Protein AF-A0A938MRP8-F1 (afdb_monomer_lite)

Radius of gyration: 27.87 Å; chains: 1; bounding box: 45×61×66 Å

Structure (mmCIF, N/CA/C/O backbone):
data_AF-A0A938MRP8-F1
#
_entry.id   AF-A0A938MRP8-F1
#
loop_
_atom_site.group_PDB
_atom_site.id
_atom_site.type_symbol
_atom_site.label_atom_id
_atom_site.label_alt_id
_atom_site.label_comp_id
_atom_site.label_asym_id
_atom_site.label_entity_id
_atom_site.label_seq_id
_atom_site.pdbx_PDB_ins_code
_atom_site.Cartn_x
_atom_site.Cartn_y
_atom_site.Cartn_z
_atom_site.occupancy
_atom_site.B_iso_or_equiv
_atom_site.auth_seq_id
_atom_site.auth_comp_id
_atom_site.auth_asym_id
_atom_site.auth_atom_id
_atom_site.pdbx_PDB_model_num
ATOM 1 N N . MET A 1 1 ? -21.779 2.785 -9.395 1.00 51.94 1 MET A N 1
ATOM 2 C CA . MET A 1 1 ? -22.325 1.717 -8.529 1.00 51.94 1 MET A CA 1
ATOM 3 C C . MET A 1 1 ? -21.287 1.426 -7.461 1.00 51.94 1 MET A C 1
ATOM 5 O O . MET A 1 1 ? -20.182 1.052 -7.832 1.00 51.94 1 MET A O 1
ATOM 9 N N . ALA A 1 2 ? -21.584 1.659 -6.183 1.00 65.62 2 ALA A N 1
ATOM 10 C CA . ALA A 1 2 ? -20.700 1.233 -5.099 1.00 65.62 2 ALA A CA 1
ATOM 11 C C . ALA A 1 2 ? -21.049 -0.217 -4.741 1.00 65.62 2 ALA A C 1
ATOM 13 O O . ALA A 1 2 ? -22.207 -0.513 -4.459 1.00 65.62 2 ALA A O 1
ATOM 14 N N . TRP A 1 3 ? -20.073 -1.119 -4.813 1.00 78.31 3 TRP A N 1
ATOM 15 C CA . TRP A 1 3 ? -20.212 -2.477 -4.291 1.00 78.31 3 TRP A CA 1
ATOM 16 C C . TRP A 1 3 ? -19.751 -2.484 -2.837 1.00 78.31 3 TRP A C 1
ATOM 18 O O . TRP A 1 3 ? -18.667 -1.989 -2.535 1.00 78.31 3 TRP A O 1
ATOM 28 N N . ASN A 1 4 ? -20.591 -3.011 -1.946 1.00 80.19 4 ASN A N 1
ATOM 29 C CA . ASN A 1 4 ? -20.263 -3.167 -0.535 1.00 80.19 4 ASN A CA 1
ATOM 30 C C . ASN A 1 4 ? -19.754 -4.592 -0.292 1.00 80.19 4 ASN A C 1
ATOM 32 O O . ASN A 1 4 ? -20.388 -5.552 -0.727 1.00 80.19 4 ASN A O 1
ATOM 36 N N . MET A 1 5 ? -18.624 -4.722 0.396 1.00 83.25 5 MET A N 1
ATOM 37 C CA . MET A 1 5 ? -17.996 -6.000 0.731 1.00 83.25 5 MET A CA 1
ATOM 38 C C . MET A 1 5 ? -17.682 -6.006 2.227 1.00 83.25 5 MET A C 1
ATOM 40 O O . MET A 1 5 ? -17.152 -5.024 2.744 1.00 83.25 5 MET A O 1
ATOM 44 N N . ALA A 1 6 ? -18.011 -7.100 2.913 1.00 87.44 6 ALA A N 1
ATOM 45 C CA . ALA A 1 6 ? -17.610 -7.324 4.298 1.00 87.44 6 ALA A CA 1
ATOM 46 C C . ALA A 1 6 ? -16.293 -8.111 4.327 1.00 87.44 6 ALA A C 1
ATOM 48 O O . ALA A 1 6 ? -16.115 -9.053 3.554 1.00 87.44 6 ALA A O 1
ATOM 49 N N . LEU A 1 7 ? -15.376 -7.696 5.196 1.00 87.25 7 LEU A N 1
ATOM 50 C C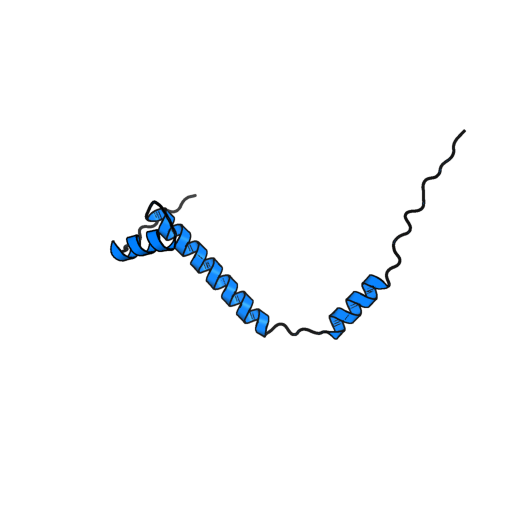A . LEU A 1 7 ? -14.087 -8.339 5.428 1.00 87.25 7 LEU A CA 1
ATOM 51 C C . LEU A 1 7 ? -13.940 -8.560 6.928 1.00 87.25 7 LEU A C 1
ATOM 53 O O . LEU A 1 7 ? -14.115 -7.615 7.700 1.00 87.25 7 LEU A O 1
ATOM 57 N N . ASP A 1 8 ? -13.578 -9.775 7.317 1.00 93.69 8 ASP A N 1
ATOM 58 C CA . ASP A 1 8 ? -13.261 -10.085 8.704 1.00 93.69 8 ASP A CA 1
ATOM 59 C C . ASP A 1 8 ? -11.788 -9.762 8.955 1.00 93.69 8 ASP A C 1
ATOM 61 O O . ASP A 1 8 ? -10.890 -10.419 8.429 1.00 93.69 8 ASP A O 1
ATOM 65 N N . LEU A 1 9 ? -11.552 -8.708 9.734 1.00 94.19 9 LEU A N 1
ATOM 66 C CA . LEU A 1 9 ? -10.233 -8.280 10.188 1.00 94.19 9 LEU A CA 1
ATOM 67 C C . LEU A 1 9 ? -10.263 -8.145 11.704 1.00 94.19 9 LEU A C 1
ATOM 69 O O . LEU A 1 9 ? -11.224 -7.634 12.284 1.00 94.19 9 LEU A O 1
ATOM 73 N N . THR A 1 10 ? -9.189 -8.577 12.347 1.00 97.56 10 THR A N 1
ATOM 74 C CA . THR A 1 10 ? -8.998 -8.392 13.781 1.00 97.56 10 THR A CA 1
ATOM 75 C C . THR A 1 10 ? -8.828 -6.909 14.120 1.00 97.56 10 THR A C 1
ATOM 77 O O . THR A 1 10 ? -8.398 -6.088 13.304 1.00 97.56 10 THR A O 1
ATOM 80 N N . GLU A 1 11 ? -9.116 -6.544 15.369 1.00 96.12 11 GLU A N 1
ATOM 81 C CA . GLU A 1 11 ? -8.905 -5.175 15.854 1.00 96.12 11 GLU A CA 1
ATOM 82 C C . GLU A 1 11 ? -7.431 -4.745 15.758 1.00 96.12 11 GLU A C 1
ATOM 84 O O . GLU A 1 11 ? -7.131 -3.579 15.480 1.00 96.12 11 GLU A O 1
ATOM 89 N N . GLN A 1 12 ? -6.509 -5.697 15.928 1.00 97.75 12 GLN A N 1
ATOM 90 C CA . GLN A 1 12 ? -5.078 -5.466 15.772 1.00 97.75 12 GLN A CA 1
ATOM 91 C C . GLN A 1 12 ? -4.725 -5.115 14.320 1.00 97.75 12 GLN A C 1
ATOM 93 O O . GLN A 1 12 ? -4.080 -4.092 14.093 1.00 97.75 12 GLN A O 1
ATOM 98 N N . GLU A 1 13 ? -5.206 -5.889 13.342 1.00 97.56 13 GLU A N 1
ATOM 99 C CA . GLU A 1 13 ? -4.988 -5.613 11.913 1.00 97.56 13 GLU A CA 1
ATOM 100 C C . GLU A 1 13 ? -5.577 -4.256 11.504 1.00 97.56 13 GLU A C 1
ATOM 102 O O . GLU A 1 13 ? -4.922 -3.466 10.823 1.00 97.56 13 GLU A O 1
ATOM 107 N N . LEU A 1 14 ? -6.788 -3.927 11.969 1.00 96.44 14 LEU A N 1
ATOM 108 C CA . LEU A 1 14 ? -7.419 -2.630 11.702 1.00 96.44 14 LEU A CA 1
ATOM 109 C C . LEU A 1 14 ? -6.655 -1.459 12.329 1.00 96.44 14 LEU A C 1
ATOM 111 O O . LEU A 1 14 ? -6.587 -0.365 11.761 1.00 96.44 14 LEU A O 1
ATOM 115 N N . THR A 1 15 ? -6.086 -1.661 13.513 1.00 97.31 15 THR A N 1
ATOM 116 C CA . THR A 1 15 ? -5.272 -0.649 14.191 1.00 97.31 15 THR A CA 1
ATOM 117 C C . THR A 1 15 ? -3.958 -0.425 13.459 1.00 97.31 15 THR A C 1
ATOM 119 O O . THR A 1 15 ? -3.604 0.723 13.187 1.00 97.31 15 THR A O 1
ATOM 122 N N . GLU A 1 16 ? -3.285 -1.498 13.053 1.00 97.56 16 GLU A N 1
ATOM 123 C CA . GLU A 1 16 ? -2.058 -1.413 12.266 1.00 97.56 16 GLU A CA 1
ATOM 124 C C . GLU A 1 16 ? -2.298 -0.737 10.908 1.00 97.56 16 GLU A C 1
ATOM 126 O O . GLU A 1 16 ? -1.545 0.160 10.518 1.00 97.56 16 GLU A O 1
ATOM 131 N N . LEU A 1 17 ? -3.383 -1.089 10.209 1.00 97.31 17 LEU A N 1
ATOM 132 C CA . LEU A 1 17 ? -3.760 -0.449 8.948 1.00 97.31 17 LEU A CA 1
ATOM 133 C C . LEU A 1 17 ? -3.997 1.053 9.122 1.00 97.31 17 LEU A C 1
ATOM 135 O O . LEU A 1 17 ? -3.482 1.842 8.327 1.00 97.31 17 LEU A O 1
ATOM 139 N N . ARG A 1 18 ? -4.729 1.479 10.159 1.00 97.56 18 ARG A N 1
ATOM 140 C CA . ARG A 1 18 ? -4.964 2.909 10.432 1.00 97.56 18 ARG A CA 1
ATOM 141 C C . ARG A 1 18 ? -3.666 3.662 10.704 1.00 97.56 18 ARG A C 1
ATOM 143 O O . A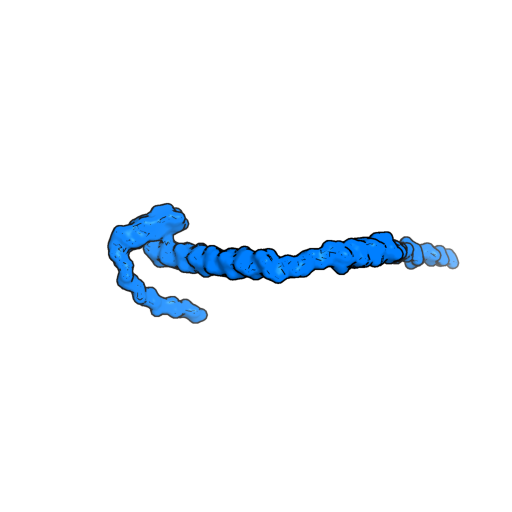RG A 1 18 ? -3.473 4.737 10.141 1.00 97.56 18 ARG A O 1
ATOM 150 N N . GLN A 1 19 ? -2.763 3.082 11.497 1.00 97.44 19 GLN A N 1
ATOM 151 C CA . GLN A 1 19 ? -1.457 3.676 11.794 1.00 97.44 19 GLN A CA 1
ATOM 152 C C . GLN A 1 19 ? -0.597 3.814 10.533 1.00 97.44 19 GLN A C 1
ATOM 154 O O . GLN A 1 19 ? -0.104 4.900 10.238 1.00 97.44 19 GLN A O 1
ATOM 159 N N . ARG A 1 20 ? -0.461 2.741 9.744 1.00 96.50 20 ARG A N 1
ATOM 160 C CA . ARG A 1 20 ? 0.379 2.731 8.533 1.00 96.50 20 ARG A CA 1
ATOM 161 C C . ARG A 1 20 ? -0.166 3.612 7.409 1.00 96.50 20 ARG A C 1
ATOM 163 O O . ARG A 1 20 ? 0.610 4.138 6.619 1.00 96.50 20 ARG A O 1
ATOM 170 N N . THR A 1 21 ? -1.486 3.767 7.316 1.00 96.81 21 THR A N 1
ATOM 171 C CA . THR A 1 21 ? -2.141 4.559 6.255 1.00 96.81 21 THR A CA 1
ATOM 172 C C . THR A 1 21 ? -2.527 5.974 6.684 1.00 96.81 21 THR A C 1
ATOM 174 O O . THR A 1 21 ? -3.053 6.738 5.864 1.00 96.81 21 THR A O 1
ATOM 177 N N . ASN A 1 22 ? -2.285 6.319 7.954 1.00 95.88 22 ASN A N 1
ATOM 178 C CA . ASN A 1 22 ? -2.699 7.569 8.585 1.00 95.88 22 ASN A CA 1
ATOM 179 C C . ASN A 1 22 ? -4.172 7.914 8.278 1.00 95.88 22 ASN A C 1
ATOM 181 O O . ASN A 1 22 ? -4.496 8.994 7.768 1.00 95.88 22 ASN A O 1
ATOM 185 N N . ALA A 1 23 ? -5.058 6.936 8.471 1.00 96.12 23 ALA A N 1
ATOM 186 C CA . ALA A 1 23 ? -6.487 7.051 8.196 1.00 96.12 23 ALA A CA 1
ATOM 187 C C . ALA A 1 23 ? -7.295 7.134 9.498 1.00 96.12 23 ALA A C 1
ATOM 189 O O . ALA A 1 23 ? -6.996 6.450 10.475 1.00 96.12 23 ALA A O 1
ATOM 190 N N . SER A 1 24 ? -8.345 7.957 9.487 1.00 93.69 24 SER A N 1
ATOM 191 C CA . SER A 1 24 ? -9.241 8.188 10.627 1.00 93.69 24 SER A CA 1
ATOM 192 C C . SER A 1 24 ? -10.179 7.017 10.922 1.00 93.69 24 SER A C 1
ATOM 194 O O . SER A 1 24 ? -10.614 6.850 12.058 1.00 93.69 24 SER A O 1
ATOM 196 N N . ASP A 1 25 ? -10.499 6.208 9.913 1.00 94.94 25 ASP A N 1
ATOM 197 C CA . ASP A 1 25 ? -11.468 5.119 9.993 1.00 94.94 25 ASP A CA 1
ATOM 198 C C . ASP A 1 25 ? -10.964 3.851 9.286 1.00 94.94 25 ASP A C 1
ATOM 200 O O . ASP A 1 25 ? -10.068 3.890 8.437 1.00 94.94 25 ASP A O 1
ATOM 204 N N . SER A 1 26 ? -11.551 2.711 9.651 1.00 94.25 26 SER A N 1
ATOM 205 C CA . SER A 1 26 ? -11.154 1.390 9.158 1.00 94.25 26 SER A CA 1
ATOM 206 C C . SER A 1 26 ? -11.376 1.214 7.653 1.00 94.25 26 SER A C 1
ATOM 208 O O . SER A 1 26 ? -10.515 0.661 6.972 1.00 94.25 26 SER A O 1
ATOM 210 N N . ALA A 1 27 ? -12.494 1.702 7.107 1.00 93.00 27 ALA A N 1
ATOM 211 C CA . ALA A 1 27 ? -12.805 1.549 5.685 1.00 93.00 27 ALA A CA 1
ATOM 212 C C . ALA A 1 27 ? -11.841 2.370 4.814 1.00 93.00 27 ALA A C 1
ATOM 214 O O . ALA A 1 27 ?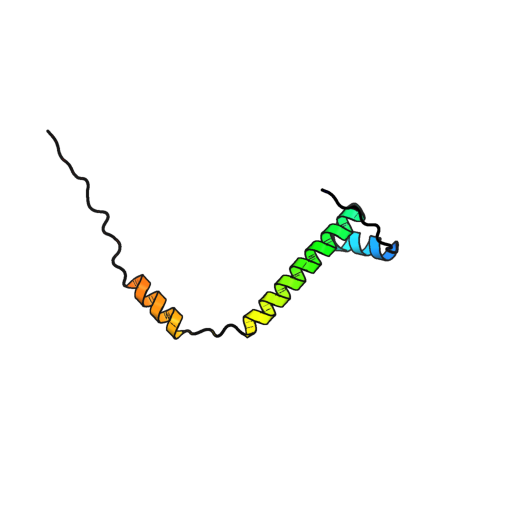 -11.334 1.887 3.794 1.00 93.00 27 ALA A O 1
ATOM 215 N N . GLY A 1 28 ? -11.532 3.592 5.249 1.00 94.38 28 GLY A N 1
ATOM 216 C CA . GLY A 1 28 ? -10.516 4.451 4.660 1.00 94.38 28 GLY A CA 1
ATOM 217 C C . GLY A 1 28 ? -9.124 3.827 4.728 1.00 94.38 28 GLY A C 1
ATOM 218 O O . GLY A 1 28 ? -8.406 3.844 3.725 1.00 94.38 28 GLY A O 1
ATOM 219 N N . ALA A 1 29 ? -8.763 3.222 5.863 1.00 96.50 29 ALA A N 1
ATOM 220 C CA . ALA A 1 29 ? -7.483 2.539 6.035 1.00 96.50 29 ALA A CA 1
ATOM 221 C C . ALA A 1 29 ? -7.325 1.358 5.065 1.00 96.50 29 ALA A C 1
ATOM 223 O O . ALA A 1 29 ? -6.346 1.296 4.320 1.00 96.50 29 ALA A O 1
ATOM 224 N N . VAL A 1 30 ? -8.325 0.471 5.001 1.00 95.38 30 VAL A N 1
ATOM 225 C CA . VAL A 1 30 ? -8.342 -0.678 4.079 1.00 95.38 30 VAL A CA 1
ATOM 226 C C . VAL A 1 30 ? -8.277 -0.206 2.625 1.00 95.38 30 VAL A C 1
ATOM 228 O O . VAL A 1 30 ? -7.461 -0.697 1.846 1.00 95.38 30 VAL A O 1
ATOM 231 N N . SER A 1 31 ? -9.072 0.805 2.264 1.00 94.44 31 SER A N 1
ATOM 232 C CA . SER A 1 31 ? -9.085 1.361 0.906 1.00 94.44 31 SER A CA 1
ATOM 233 C C . SER A 1 31 ? -7.727 1.937 0.494 1.00 94.44 31 SER A C 1
ATOM 235 O O . SER A 1 31 ? -7.291 1.742 -0.642 1.00 94.44 31 SER A O 1
ATOM 237 N N . ARG A 1 32 ? -7.042 2.655 1.396 1.00 96.81 32 ARG A N 1
ATOM 238 C CA . ARG A 1 32 ? -5.700 3.200 1.136 1.00 96.81 32 ARG A CA 1
ATOM 239 C C . ARG A 1 32 ? -4.663 2.091 1.002 1.00 96.81 32 ARG A C 1
ATOM 241 O O . ARG A 1 32 ? -3.913 2.096 0.031 1.00 96.81 32 ARG A O 1
ATOM 248 N N . ALA A 1 33 ? -4.662 1.125 1.919 1.00 96.44 33 ALA A N 1
ATOM 249 C CA . ALA A 1 33 ? -3.735 -0.002 1.877 1.00 96.44 33 ALA A CA 1
ATOM 250 C C . ALA A 1 33 ? -3.877 -0.816 0.581 1.00 96.44 33 ALA A C 1
ATOM 252 O O . ALA A 1 33 ? -2.877 -1.113 -0.068 1.00 96.44 33 ALA A O 1
ATOM 253 N N . ALA A 1 34 ? -5.110 -1.101 0.150 1.00 95.50 34 ALA A N 1
ATOM 254 C CA . ALA A 1 34 ? -5.369 -1.818 -1.097 1.00 95.50 34 ALA A CA 1
ATOM 255 C C . ALA A 1 34 ? -4.840 -1.062 -2.330 1.00 95.50 34 ALA A C 1
ATOM 257 O O . ALA A 1 34 ? -4.210 -1.657 -3.205 1.00 95.50 34 ALA A O 1
ATOM 258 N N . ARG A 1 35 ? -5.046 0.261 -2.398 1.00 96.44 35 ARG A N 1
ATOM 259 C CA . ARG A 1 35 ? -4.521 1.085 -3.501 1.00 96.44 35 ARG A CA 1
ATOM 260 C C . ARG A 1 35 ? -2.997 1.088 -3.535 1.00 96.44 35 ARG A C 1
ATOM 262 O O . ARG A 1 35 ? -2.423 0.947 -4.613 1.00 96.44 35 ARG A O 1
ATOM 269 N N . GLU A 1 36 ? -2.347 1.211 -2.381 1.00 97.19 36 GLU A N 1
ATOM 270 C CA . GLU A 1 36 ? -0.883 1.197 -2.318 1.00 97.19 36 GLU A CA 1
ATOM 271 C C . GLU A 1 36 ? -0.287 -0.180 -2.616 1.00 97.19 36 GLU A C 1
ATOM 273 O O . GLU A 1 36 ? 0.762 -0.277 -3.258 1.00 97.19 36 GLU A O 1
ATOM 278 N N . PHE A 1 37 ? -0.984 -1.257 -2.253 1.00 96.44 37 PHE A N 1
ATOM 279 C CA . PHE A 1 37 ? -0.618 -2.602 -2.682 1.00 96.44 37 PHE A CA 1
ATOM 280 C C . PHE A 1 37 ? -0.625 -2.716 -4.213 1.00 96.44 37 PHE A C 1
ATOM 282 O O . PHE A 1 37 ? 0.387 -3.097 -4.802 1.00 96.44 37 PHE A O 1
ATOM 289 N N . LEU A 1 38 ? -1.712 -2.296 -4.872 1.00 97.44 38 LEU A N 1
ATOM 290 C CA . LEU A 1 38 ? -1.811 -2.317 -6.338 1.00 97.44 38 LEU A CA 1
ATOM 291 C C . LEU A 1 38 ? -0.746 -1.438 -7.005 1.00 97.44 38 LEU A C 1
ATOM 293 O O . LEU A 1 38 ? -0.130 -1.850 -7.991 1.00 97.44 38 LEU A O 1
ATOM 297 N N . ARG A 1 39 ? -0.481 -0.247 -6.452 1.00 96.94 39 ARG A N 1
ATOM 298 C CA . ARG A 1 39 ? 0.602 0.629 -6.919 1.00 96.94 39 ARG A CA 1
ATOM 299 C C . ARG A 1 39 ? 1.953 -0.081 -6.844 1.00 96.94 39 ARG A C 1
ATOM 301 O O . ARG A 1 39 ? 2.721 -0.038 -7.803 1.00 96.94 39 ARG A O 1
ATOM 308 N N . THR A 1 40 ? 2.226 -0.753 -5.729 1.00 96.06 40 THR A N 1
ATOM 309 C CA . THR A 1 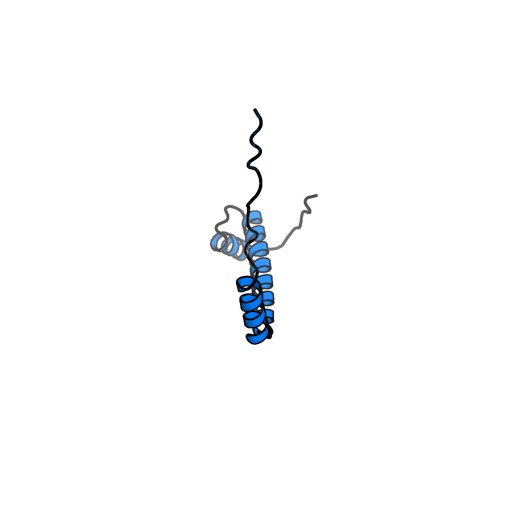40 ? 3.476 -1.487 -5.505 1.00 96.06 40 THR A CA 1
ATOM 310 C C . THR A 1 40 ? 3.619 -2.667 -6.464 1.00 96.06 40 THR A C 1
ATOM 312 O O . THR A 1 40 ? 4.697 -2.858 -7.025 1.00 96.06 40 THR A O 1
ATOM 315 N N . CYS A 1 41 ? 2.550 -3.432 -6.704 1.00 95.44 41 CYS A N 1
ATOM 316 C CA . CYS A 1 41 ? 2.539 -4.504 -7.703 1.00 95.44 41 CYS A CA 1
ATOM 317 C C . CYS A 1 41 ? 2.907 -3.975 -9.092 1.00 95.44 41 CYS A C 1
ATOM 319 O O . CYS A 1 41 ? 3.849 -4.474 -9.703 1.00 95.44 41 CYS A O 1
ATOM 321 N N . ARG A 1 42 ? 2.254 -2.893 -9.535 1.00 95.19 42 ARG A N 1
ATOM 322 C CA . ARG A 1 42 ? 2.539 -2.271 -10.833 1.00 95.19 42 ARG A CA 1
ATOM 323 C C . ARG A 1 42 ? 3.983 -1.784 -10.943 1.00 95.19 42 ARG A C 1
ATOM 325 O O . ARG A 1 42 ? 4.612 -1.951 -11.982 1.00 95.19 42 ARG A O 1
ATOM 332 N N . LEU A 1 43 ? 4.526 -1.186 -9.882 1.00 93.94 43 LEU A N 1
ATOM 333 C CA . LEU A 1 43 ? 5.928 -0.765 -9.864 1.00 93.94 43 LEU A CA 1
ATOM 334 C C . LEU A 1 43 ? 6.875 -1.960 -9.995 1.00 93.94 43 LEU A C 1
ATOM 336 O O . LEU A 1 43 ? 7.814 -1.894 -10.780 1.00 93.94 43 LEU A O 1
ATOM 340 N N . ARG A 1 44 ? 6.609 -3.067 -9.293 1.00 92.31 44 ARG A N 1
ATOM 341 C CA . ARG A 1 44 ? 7.415 -4.293 -9.405 1.00 92.31 44 ARG A CA 1
ATOM 342 C C . ARG A 1 44 ? 7.360 -4.893 -10.806 1.00 92.31 44 ARG A C 1
ATOM 344 O O . ARG A 1 44 ? 8.397 -5.301 -11.321 1.00 92.31 44 ARG A O 1
ATOM 351 N N . GLU A 1 45 ? 6.186 -4.913 -11.429 1.00 91.56 45 GLU A N 1
ATOM 352 C CA . GLU A 1 45 ? 6.024 -5.344 -12.821 1.00 91.56 45 GLU A CA 1
ATOM 353 C C . GLU A 1 45 ? 6.872 -4.479 -13.758 1.00 91.56 45 GLU A C 1
ATOM 355 O O . GLU A 1 45 ? 7.696 -5.014 -14.500 1.00 91.56 45 GLU A O 1
ATOM 360 N N . LEU A 1 46 ? 6.767 -3.150 -13.653 1.00 88.56 46 LEU A N 1
ATOM 361 C CA . LEU A 1 46 ? 7.574 -2.219 -14.447 1.00 88.56 46 LEU A CA 1
ATOM 362 C C . LEU A 1 46 ? 9.077 -2.420 -14.221 1.00 88.56 46 LEU A C 1
ATOM 364 O O . LEU A 1 46 ? 9.835 -2.502 -15.185 1.00 88.56 46 LEU A O 1
ATOM 368 N N . THR A 1 47 ? 9.519 -2.565 -12.970 1.00 86.44 47 THR A N 1
ATOM 369 C CA . THR A 1 47 ? 10.924 -2.850 -12.646 1.00 86.44 47 THR A CA 1
ATOM 370 C C . THR A 1 47 ? 11.388 -4.173 -13.258 1.00 86.44 47 THR A C 1
ATOM 372 O O . THR A 1 47 ? 12.486 -4.240 -13.805 1.00 86.44 47 THR A O 1
ATOM 375 N N . SER A 1 48 ? 10.551 -5.215 -13.235 1.00 85.44 48 SER A N 1
ATOM 376 C CA . SER A 1 48 ? 10.880 -6.510 -13.844 1.00 85.44 48 SER A CA 1
ATOM 377 C C . SER A 1 48 ? 11.014 -6.443 -15.371 1.00 85.44 48 SER A C 1
ATOM 379 O O . SER A 1 48 ? 11.776 -7.210 -15.959 1.00 85.44 48 SER A O 1
ATOM 381 N N . MET A 1 49 ? 10.297 -5.516 -16.014 1.00 81.31 49 MET A N 1
ATOM 382 C CA . MET A 1 49 ? 10.405 -5.251 -17.450 1.00 81.31 49 MET A CA 1
ATOM 383 C C . MET A 1 49 ? 11.612 -4.368 -17.779 1.00 81.31 49 MET A C 1
ATOM 385 O O . MET A 1 49 ? 12.230 -4.565 -18.819 1.00 81.31 49 MET A O 1
ATOM 389 N N . GLY A 1 50 ? 11.991 -3.447 -16.888 1.00 69.94 50 GLY A N 1
ATOM 390 C CA . GLY A 1 50 ? 13.156 -2.574 -17.066 1.00 69.94 50 GLY A CA 1
ATOM 391 C C . GLY A 1 50 ? 14.475 -3.337 -17.219 1.00 69.94 50 GLY A C 1
ATOM 392 O O . GLY A 1 50 ? 15.312 -2.943 -18.020 1.00 69.94 50 GLY A O 1
ATOM 393 N N . GLY A 1 51 ? 14.632 -4.484 -16.548 1.00 63.00 51 GLY A N 1
ATOM 394 C CA . GLY A 1 51 ? 15.786 -5.379 -16.739 1.00 63.00 51 GLY A CA 1
ATOM 395 C C . GLY A 1 51 ? 15.796 -6.156 -18.066 1.00 63.00 51 GLY A C 1
ATOM 396 O O . GLY A 1 51 ? 16.736 -6.902 -18.322 1.00 63.00 51 GLY A O 1
ATOM 397 N N . LYS A 1 52 ? 14.749 -6.017 -18.888 1.00 60.91 52 LYS A N 1
ATOM 398 C CA . LYS A 1 52 ? 14.599 -6.634 -20.216 1.00 60.91 52 LYS A CA 1
ATOM 399 C C . LYS A 1 52 ? 14.538 -5.599 -21.339 1.00 60.91 52 LYS A C 1
ATOM 401 O O . LYS A 1 52 ? 14.263 -5.972 -22.478 1.00 60.91 52 LYS A O 1
ATOM 406 N N . LEU A 1 53 ? 14.707 -4.314 -21.026 1.00 64.94 53 LEU A N 1
ATOM 407 C CA . LEU A 1 53 ? 14.737 -3.282 -22.050 1.00 64.94 53 LEU A CA 1
ATOM 408 C C . LEU A 1 53 ? 16.066 -3.421 -22.797 1.00 64.94 53 LEU A C 1
ATOM 410 O O . LEU A 1 53 ? 17.118 -3.102 -22.247 1.00 64.94 53 LEU A O 1
ATOM 414 N N . ASP A 1 54 ? 16.013 -3.945 -24.018 1.00 67.12 54 ASP A N 1
ATOM 415 C CA . ASP A 1 54 ? 17.167 -3.972 -24.911 1.00 67.12 54 ASP A CA 1
ATOM 416 C C . ASP A 1 54 ? 17.405 -2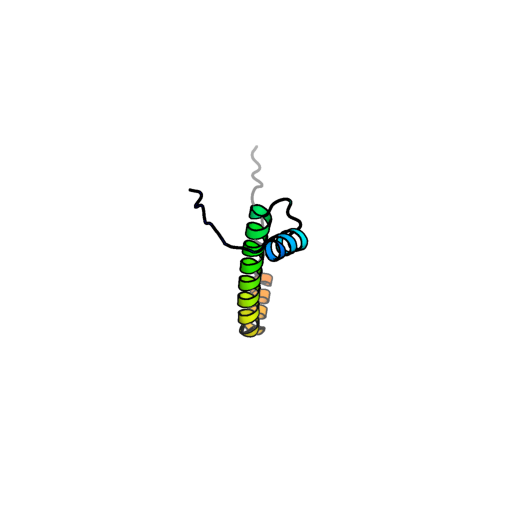.543 -25.405 1.00 67.12 54 ASP A C 1
ATOM 418 O O . ASP A 1 54 ? 16.736 -2.044 -26.314 1.00 67.12 54 ASP A O 1
ATOM 422 N N . TYR A 1 55 ? 18.248 -1.820 -24.670 1.00 71.75 55 TYR A N 1
ATOM 423 C CA . TYR A 1 55 ? 18.589 -0.446 -24.988 1.00 71.75 55 TYR A CA 1
ATOM 424 C C . TYR A 1 55 ? 19.592 -0.442 -26.140 1.00 71.75 55 TYR A C 1
ATOM 426 O O . TYR A 1 55 ? 20.789 -0.641 -25.940 1.00 71.75 55 TYR A O 1
ATOM 434 N N . ASP A 1 56 ? 19.092 -0.194 -27.347 1.00 81.56 56 ASP A N 1
ATOM 435 C CA . ASP A 1 56 ? 19.935 0.024 -28.517 1.00 81.56 56 ASP A CA 1
ATOM 436 C C . ASP A 1 56 ? 20.380 1.491 -28.579 1.00 81.56 56 ASP A C 1
ATOM 438 O O . ASP A 1 56 ? 19.667 2.376 -29.059 1.00 81.56 56 ASP A O 1
ATOM 442 N N . GLU A 1 57 ? 21.583 1.750 -28.072 1.00 80.75 57 GLU A N 1
ATOM 443 C CA . GLU A 1 57 ? 22.194 3.077 -28.086 1.00 80.75 57 GLU A CA 1
ATOM 444 C C . GLU A 1 57 ? 22.379 3.628 -29.512 1.00 80.75 57 GLU A C 1
ATOM 446 O O . GLU A 1 57 ? 22.277 4.839 -29.719 1.00 80.75 57 GLU A O 1
ATOM 451 N N . ASN A 1 58 ? 22.613 2.763 -30.506 1.00 82.38 58 ASN A N 1
ATOM 452 C CA . ASN A 1 58 ? 22.814 3.198 -31.886 1.00 82.38 58 ASN A CA 1
ATOM 453 C C . ASN A 1 58 ? 21.499 3.690 -32.496 1.00 82.38 58 ASN A C 1
ATOM 455 O O . ASN A 1 58 ? 21.481 4.762 -33.099 1.00 82.38 58 ASN A O 1
ATOM 459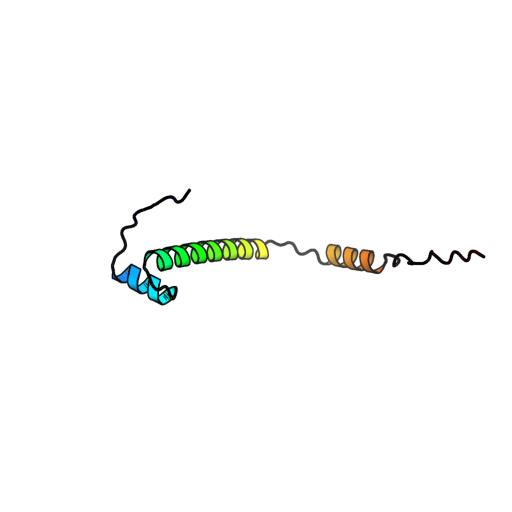 N N . ALA A 1 59 ? 20.394 2.977 -32.260 1.00 80.50 59 ALA A N 1
ATOM 460 C CA . ALA A 1 59 ? 19.068 3.393 -32.722 1.00 80.50 59 ALA A CA 1
ATOM 461 C C . ALA A 1 59 ? 18.633 4.749 -32.130 1.00 80.50 59 ALA A C 1
ATOM 463 O O . ALA A 1 59 ? 18.006 5.560 -32.816 1.00 80.50 59 ALA A O 1
ATOM 464 N N . TRP A 1 60 ? 18.984 5.027 -30.870 1.00 82.19 60 TRP A N 1
ATOM 465 C CA . TRP A 1 60 ? 18.731 6.333 -30.249 1.00 82.19 60 TRP A CA 1
ATOM 466 C C . TRP A 1 60 ? 19.627 7.435 -30.820 1.00 82.19 60 TRP A C 1
ATOM 468 O O . TRP A 1 60 ? 19.138 8.515 -31.144 1.00 82.19 60 TRP A O 1
ATOM 478 N N . ARG A 1 61 ? 20.916 7.154 -31.031 1.00 83.44 61 ARG A N 1
ATOM 479 C CA . ARG A 1 61 ? 21.862 8.126 -31.597 1.00 83.44 61 ARG A CA 1
ATOM 480 C C . ARG A 1 61 ? 21.522 8.501 -33.046 1.00 83.44 61 ARG A C 1
ATOM 482 O O . ARG A 1 61 ? 21.666 9.662 -33.432 1.00 83.44 61 ARG A O 1
ATOM 489 N N . GLU A 1 62 ? 21.040 7.550 -33.845 1.00 84.62 62 GLU A N 1
ATOM 490 C CA . GLU A 1 62 ? 20.549 7.804 -35.209 1.00 84.62 62 GLU A CA 1
ATOM 491 C C . GLU A 1 62 ? 19.307 8.707 -35.221 1.00 84.62 62 GLU A C 1
ATOM 493 O O . GLU A 1 62 ? 19.190 9.587 -36.083 1.00 84.62 62 GLU A O 1
ATOM 498 N N . ARG A 1 63 ? 18.404 8.536 -34.246 1.00 78.25 63 ARG A N 1
ATOM 499 C CA . ARG A 1 63 ? 17.230 9.403 -34.074 1.00 78.25 63 ARG A CA 1
ATOM 500 C C . ARG A 1 63 ? 17.611 10.822 -33.686 1.00 78.25 63 ARG A C 1
ATOM 502 O O . ARG A 1 63 ? 17.188 11.742 -34.378 1.00 78.25 63 ARG A O 1
ATOM 509 N N . ASP A 1 64 ? 18.464 10.991 -32.680 1.00 80.19 64 ASP A N 1
ATOM 510 C CA . ASP A 1 64 ? 18.937 12.317 -32.262 1.00 80.19 64 ASP A CA 1
ATOM 511 C C . ASP A 1 64 ? 19.611 13.055 -33.425 1.00 80.19 64 ASP A C 1
ATOM 513 O O . ASP A 1 64 ? 19.335 14.225 -33.685 1.00 80.19 64 ASP A O 1
ATOM 517 N N . THR A 1 65 ? 20.454 12.354 -34.189 1.00 82.00 65 THR A N 1
ATOM 518 C CA . THR A 1 65 ? 21.123 12.933 -35.363 1.00 82.00 65 THR A CA 1
ATOM 519 C C . THR A 1 65 ? 20.111 13.349 -36.429 1.00 82.00 65 THR A C 1
ATOM 521 O O . THR A 1 65 ? 20.248 14.416 -37.026 1.00 82.00 65 THR A O 1
ATOM 524 N N . SER A 1 66 ? 19.081 12.532 -36.660 1.00 78.31 66 SER A N 1
ATOM 525 C CA . SER A 1 66 ? 18.031 12.824 -37.639 1.00 78.31 66 SER A CA 1
ATOM 526 C C . SER A 1 66 ? 17.162 14.010 -37.226 1.00 78.31 66 SER A C 1
ATOM 528 O O . SER A 1 66 ? 16.825 14.816 -38.087 1.00 78.31 66 SER A O 1
ATOM 530 N N . GLU A 1 67 ? 16.827 14.148 -35.941 1.00 75.75 67 GLU A N 1
ATOM 531 C CA . GLU A 1 67 ? 16.049 15.275 -35.405 1.00 75.75 67 GLU A CA 1
ATOM 532 C C . GLU A 1 67 ? 16.843 16.587 -35.445 1.00 75.75 67 GLU A C 1
ATOM 534 O O . GLU A 1 67 ? 16.327 17.608 -35.894 1.00 75.75 67 GLU A O 1
ATOM 539 N N . LEU A 1 68 ? 18.125 16.551 -35.070 1.00 76.62 68 LEU A N 1
ATOM 540 C CA . LEU A 1 68 ? 19.023 17.711 -35.122 1.00 76.62 68 LEU A CA 1
ATOM 541 C C . LEU A 1 68 ? 19.375 18.144 -36.553 1.00 76.62 68 LEU A C 1
ATOM 543 O O . LEU A 1 68 ? 19.780 19.285 -36.769 1.00 76.62 68 LEU A O 1
ATOM 547 N N . SER A 1 69 ? 19.229 17.244 -37.526 1.00 75.81 69 SER A N 1
ATOM 548 C CA . SER A 1 69 ? 19.461 17.526 -38.947 1.00 75.81 69 SER A CA 1
ATOM 549 C C . SER A 1 69 ? 18.213 18.041 -39.668 1.00 75.81 69 SER A C 1
ATOM 551 O O . SER A 1 69 ? 18.299 18.378 -40.852 1.00 75.81 69 SER A O 1
ATOM 553 N N . GLN A 1 70 ? 17.051 18.099 -39.003 1.00 70.31 70 GLN A N 1
ATOM 554 C CA . GLN A 1 70 ? 15.859 18.664 -39.627 1.00 70.31 70 GLN A CA 1
ATOM 555 C C . GLN A 1 70 ? 16.009 20.185 -39.743 1.00 70.31 70 GLN A C 1
ATOM 557 O O . GLN A 1 70 ? 16.302 20.856 -38.750 1.00 70.31 70 GLN A O 1
ATOM 562 N N . PRO A 1 71 ? 15.808 20.762 -40.939 1.00 68.75 71 PRO A N 1
ATOM 563 C CA . PRO A 1 71 ? 15.799 22.206 -41.086 1.00 68.75 71 PRO A CA 1
ATOM 564 C C . PRO A 1 71 ? 14.642 22.779 -40.262 1.00 68.75 71 PRO A C 1
ATOM 566 O O . PRO A 1 71 ? 13.497 22.350 -40.408 1.00 68.75 71 PRO A O 1
ATOM 569 N N . VAL A 1 72 ? 14.942 23.755 -39.398 1.00 63.28 72 VAL A N 1
ATOM 570 C CA . VAL A 1 72 ? 13.912 24.537 -38.703 1.00 63.28 72 VAL A CA 1
ATOM 571 C C . VAL A 1 72 ? 13.024 25.150 -39.789 1.00 63.28 72 VAL A C 1
ATOM 573 O O . VAL A 1 72 ? 13.567 25.816 -40.675 1.00 63.28 72 VAL A O 1
ATOM 576 N N . PRO A 1 73 ? 11.700 24.914 -39.794 1.00 60.22 73 PRO A N 1
ATOM 577 C CA . PRO A 1 73 ? 10.840 25.513 -40.799 1.00 60.22 73 PRO A CA 1
ATOM 578 C C . PRO A 1 73 ? 10.951 27.031 -40.666 1.00 60.22 73 PRO A C 1
ATOM 580 O O . PRO A 1 73 ? 10.582 27.597 -39.637 1.00 60.22 73 PRO A O 1
ATOM 583 N N . SER A 1 74 ? 11.509 27.675 -41.691 1.00 56.44 74 SER A N 1
ATOM 584 C CA . SER A 1 74 ? 11.586 29.126 -41.785 1.00 56.44 74 SER A CA 1
ATOM 585 C C . SER A 1 74 ? 10.168 29.683 -41.717 1.00 56.44 74 SER A C 1
ATOM 587 O O . SER A 1 74 ? 9.395 29.558 -42.665 1.00 56.44 74 SER A O 1
ATOM 589 N N . THR A 1 75 ? 9.802 30.281 -40.587 1.00 59.97 75 THR A N 1
ATOM 590 C CA . THR A 1 75 ? 8.644 31.170 -40.503 1.00 59.97 75 THR A CA 1
ATOM 591 C C . THR A 1 75 ? 8.990 32.457 -41.239 1.00 59.97 75 THR A C 1
ATOM 593 O O . THR A 1 75 ? 9.381 33.444 -40.624 1.00 59.97 75 THR A O 1
ATOM 596 N N . GLU A 1 76 ? 8.879 32.434 -42.562 1.00 56.50 76 GLU A N 1
ATOM 597 C CA . GLU A 1 76 ? 8.921 33.629 -43.396 1.00 56.50 76 GLU A CA 1
ATOM 598 C C . GLU A 1 76 ? 7.711 33.618 -44.328 1.00 56.50 76 GLU A C 1
ATOM 600 O O . GLU A 1 76 ? 7.591 32.761 -45.202 1.00 56.50 76 GLU A O 1
ATOM 605 N N . GLY A 1 77 ? 6.808 34.579 -44.127 1.00 55.97 77 GLY A N 1
ATOM 606 C CA . GLY A 1 77 ? 5.751 34.870 -45.088 1.00 55.97 77 GLY A CA 1
ATOM 607 C C . GLY A 1 77 ? 4.502 35.492 -44.482 1.00 55.97 77 GLY A C 1
ATOM 608 O O . GLY A 1 77 ? 3.521 34.786 -44.307 1.00 55.97 77 GLY A O 1
ATOM 609 N N . GLU A 1 78 ? 4.533 36.801 -44.209 1.00 49.00 78 GLU A N 1
ATOM 610 C CA . GLU A 1 78 ? 3.439 37.722 -44.575 1.00 49.00 78 GLU A CA 1
ATOM 611 C C . GLU A 1 78 ? 3.886 39.180 -44.357 1.00 49.00 78 GLU A C 1
ATOM 613 O O . GLU A 1 78 ? 3.568 39.835 -43.368 1.00 49.00 78 GLU A O 1
ATOM 618 N N . GLU A 1 79 ? 4.660 39.699 -45.313 1.00 58.12 79 GLU A N 1
ATOM 619 C CA . GLU A 1 79 ? 4.679 41.132 -45.613 1.00 58.12 79 GLU A CA 1
ATOM 620 C C . GLU A 1 79 ? 3.868 41.324 -46.900 1.00 58.12 79 GLU A C 1
ATOM 622 O O . GLU A 1 79 ? 4.399 41.253 -48.007 1.00 58.12 79 GLU A O 1
ATOM 627 N N . THR A 1 80 ? 2.557 41.533 -46.772 1.00 51.19 80 THR A N 1
ATOM 628 C CA . THR A 1 80 ? 1.749 42.120 -47.849 1.00 51.19 80 THR A CA 1
ATOM 629 C C . THR A 1 80 ? 1.465 43.570 -47.508 1.00 51.19 80 THR A C 1
ATOM 631 O O . THR A 1 80 ? 0.549 43.916 -46.765 1.00 51.19 80 THR A O 1
ATOM 634 N N . ARG A 1 81 ? 2.334 44.405 -48.068 1.00 46.84 81 ARG A N 1
ATOM 635 C CA . ARG A 1 81 ? 2.144 45.821 -48.351 1.00 46.84 81 ARG A CA 1
ATOM 636 C C . ARG A 1 81 ? 0.934 45.972 -49.276 1.00 46.84 81 ARG A C 1
ATOM 638 O O . ARG A 1 81 ? 0.973 45.431 -50.373 1.00 46.84 81 ARG A O 1
ATOM 645 N N . ASP A 1 82 ? -0.076 46.726 -48.861 1.00 52.91 82 ASP A N 1
ATOM 646 C CA . ASP A 1 82 ? -1.096 47.241 -49.775 1.00 52.91 82 ASP A CA 1
ATOM 647 C C . ASP A 1 82 ? -1.335 48.722 -49.470 1.00 52.91 82 ASP A C 1
ATOM 649 O O . ASP A 1 82 ? -1.467 49.130 -48.311 1.00 52.91 82 ASP A O 1
ATOM 653 N N . GLY A 1 83 ? -1.297 49.518 -50.533 1.00 51.41 83 GLY A N 1
ATOM 654 C CA . GLY A 1 83 ? -1.603 50.942 -50.583 1.00 51.41 83 GLY A CA 1
ATOM 655 C C . GLY A 1 83 ? -2.456 51.224 -51.805 1.00 51.41 83 GLY A C 1
ATOM 656 O O . GLY A 1 83 ? -2.390 50.415 -52.757 1.00 51.41 83 GLY A O 1
#

Secondary structure (DSSP, 8-state):
-PPP------HHHHHHHHHHHT-SSHHHHHHHHHHHHHHHHHHHHHHHHHTT----HHHHHHHHHHHHTSPP-----------

pLDDT: mean 82.37, std 15.36, range [46.84, 97.75]

Foldseek 3Di:
DDDDDDDDDDPVRQVVLCVVQVDPDSVSSVVSVVVVVVVVVVVVVVVVCVVVPPDDPVVVVVVVVVVVPDPDPPPDDDDDDDD

Sequence (83 aa):
MAWNMALDLTEQELTELRQRTNASDSAGAVSRAAREFLRTCRLRELTSMGGKLDYDENAWRERDTSELSQPVPSTEGEETRDG